Protein AF-A0A9D9L2Y3-F1 (afdb_monomer_lite)

pLDDT: mean 75.9, std 18.02, range [40.19, 97.0]

Secondary structure (DSSP, 8-state):
---HHHHHHHHHHHHHHHHHTT--HHHHHHHHHHHHHHHHT----TT-SHHHHHHHHHHHTT----------

Structure (mmCIF, N/CA/C/O backbone):
data_AF-A0A9D9L2Y3-F1
#
_entry.id   AF-A0A9D9L2Y3-F1
#
loop_
_atom_site.group_PDB
_atom_site.id
_atom_site.type_symbol
_atom_site.label_atom_id
_atom_site.label_alt_id
_atom_site.label_comp_id
_atom_site.label_asym_id
_atom_site.label_entity_id
_atom_site.label_seq_id
_atom_site.pdbx_PDB_ins_code
_atom_site.Cartn_x
_atom_site.Cartn_y
_atom_site.Cartn_z
_atom_site.occupancy
_atom_site.B_iso_or_equiv
_atom_site.auth_seq_id
_atom_site.auth_comp_id
_atom_site.auth_asym_id
_atom_site.auth_atom_id
_atom_site.pdbx_PDB_model_num
ATOM 1 N N . MET A 1 1 ? 6.521 15.660 15.482 1.00 46.22 1 MET A N 1
ATOM 2 C CA . MET A 1 1 ? 6.626 15.474 14.012 1.00 46.22 1 MET A CA 1
ATOM 3 C C . MET A 1 1 ? 6.635 13.986 13.676 1.00 46.22 1 MET A C 1
ATOM 5 O O . MET A 1 1 ? 7.466 13.259 14.204 1.00 46.22 1 MET A O 1
ATOM 9 N N . LYS A 1 2 ? 5.705 13.502 12.839 1.00 56.16 2 LYS A N 1
ATOM 10 C CA . LYS A 1 2 ? 5.689 12.090 12.403 1.00 56.16 2 LYS A CA 1
ATOM 11 C C . LYS A 1 2 ? 6.979 11.786 11.622 1.00 56.16 2 LYS A C 1
ATOM 13 O O . LYS A 1 2 ? 7.292 12.478 10.659 1.00 56.16 2 LYS A O 1
ATOM 18 N N . ASN A 1 3 ? 7.717 10.769 12.061 1.00 79.44 3 ASN A N 1
ATOM 19 C CA . ASN A 1 3 ? 9.104 10.491 11.681 1.00 79.44 3 ASN A CA 1
ATOM 20 C C . ASN A 1 3 ? 9.278 10.330 10.147 1.00 79.44 3 ASN A C 1
ATOM 22 O O . ASN A 1 3 ? 8.659 9.470 9.513 1.00 79.44 3 ASN A O 1
ATOM 26 N N . ILE A 1 4 ? 10.106 11.166 9.511 1.00 82.38 4 ILE A N 1
ATOM 27 C CA . ILE A 1 4 ? 10.309 11.114 8.049 1.00 82.38 4 ILE A CA 1
ATOM 28 C C . ILE A 1 4 ? 10.969 9.796 7.620 1.00 82.38 4 ILE A C 1
ATOM 30 O O . ILE A 1 4 ? 10.643 9.247 6.564 1.00 82.38 4 ILE A O 1
ATOM 34 N N . LYS A 1 5 ? 11.824 9.238 8.490 1.00 86.00 5 LYS A N 1
ATOM 35 C CA . LYS A 1 5 ? 12.511 7.956 8.285 1.00 86.00 5 LYS A CA 1
ATOM 36 C C . LYS A 1 5 ? 11.5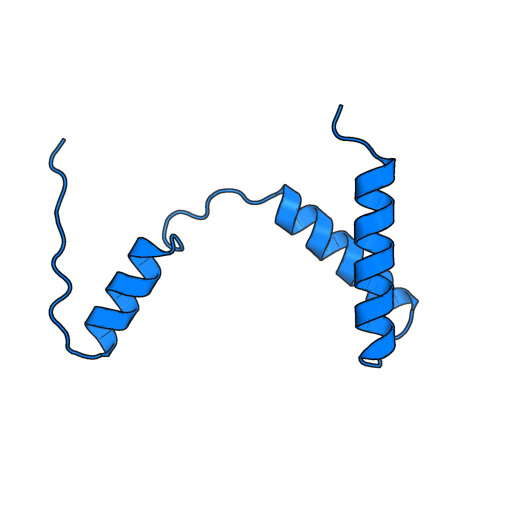21 6.800 8.120 1.00 86.00 5 LYS A C 1
ATOM 38 O O . LYS A 1 5 ? 11.653 6.015 7.185 1.00 86.00 5 LYS A O 1
ATOM 43 N N . THR A 1 6 ? 10.480 6.733 8.954 1.00 87.62 6 THR A N 1
ATOM 44 C CA . THR A 1 6 ? 9.474 5.657 8.868 1.00 87.62 6 THR A CA 1
ATOM 45 C C . THR A 1 6 ? 8.628 5.766 7.605 1.00 87.62 6 THR A C 1
ATOM 47 O O . THR A 1 6 ? 8.267 4.752 7.013 1.00 87.62 6 THR A O 1
ATOM 50 N N . THR A 1 7 ? 8.362 6.987 7.135 1.00 88.50 7 THR A N 1
ATOM 51 C CA . THR A 1 7 ? 7.633 7.205 5.875 1.00 88.50 7 THR A CA 1
ATOM 52 C C . THR A 1 7 ? 8.456 6.719 4.685 1.00 88.50 7 THR A C 1
ATOM 54 O O . THR A 1 7 ? 7.949 5.953 3.871 1.00 88.50 7 THR A O 1
ATOM 57 N N . ARG A 1 8 ? 9.739 7.098 4.619 1.00 89.75 8 ARG A N 1
ATOM 58 C CA . ARG A 1 8 ? 10.655 6.646 3.560 1.00 89.75 8 ARG A CA 1
ATOM 59 C C . ARG A 1 8 ? 10.791 5.122 3.548 1.00 89.75 8 ARG A C 1
ATOM 61 O O . ARG A 1 8 ? 10.630 4.518 2.497 1.00 89.75 8 ARG A O 1
ATOM 68 N N . SER A 1 9 ? 10.974 4.502 4.716 1.00 92.19 9 SER A N 1
ATOM 69 C CA . SER A 1 9 ? 11.063 3.039 4.842 1.00 92.19 9 SER A CA 1
ATOM 70 C C . SER A 1 9 ? 9.804 2.316 4.328 1.00 92.19 9 SER A C 1
ATOM 72 O O . SER A 1 9 ? 9.904 1.350 3.564 1.00 92.19 9 SER A O 1
ATOM 74 N N . ARG A 1 10 ? 8.602 2.822 4.652 1.00 91.06 10 ARG A N 1
ATOM 75 C CA . ARG A 1 10 ? 7.332 2.257 4.150 1.00 91.06 10 ARG A CA 1
ATOM 76 C C . ARG A 1 10 ? 7.203 2.375 2.635 1.00 91.06 10 ARG A C 1
ATOM 78 O O . ARG A 1 10 ? 6.799 1.408 1.992 1.00 91.06 10 ARG A O 1
ATOM 85 N N . VAL A 1 11 ? 7.581 3.519 2.063 1.00 93.88 11 VAL A N 1
ATOM 86 C CA . VAL A 1 11 ? 7.561 3.719 0.606 1.00 93.88 11 VAL A CA 1
ATOM 87 C C . VAL A 1 11 ? 8.499 2.727 -0.074 1.00 93.88 11 VAL A C 1
ATOM 89 O O . VAL A 1 11 ? 8.066 2.029 -0.985 1.00 93.88 11 VAL A O 1
ATOM 92 N N . THR A 1 12 ? 9.742 2.596 0.395 1.00 96.25 12 THR A N 1
ATOM 93 C CA . THR A 1 12 ? 10.715 1.656 -0.184 1.00 96.25 12 THR A CA 1
ATOM 94 C C . THR A 1 12 ? 10.227 0.212 -0.094 1.00 96.25 12 THR A C 1
ATOM 96 O O . THR A 1 12 ? 10.289 -0.531 -1.071 1.00 96.25 12 THR A O 1
ATOM 99 N N . THR A 1 13 ? 9.663 -0.177 1.052 1.00 95.88 13 THR A N 1
ATOM 100 C CA . THR A 1 13 ? 9.084 -1.516 1.237 1.00 95.88 13 THR A CA 1
ATOM 101 C C . THR A 1 13 ? 7.963 -1.779 0.231 1.00 95.88 13 THR A C 1
ATOM 103 O O . THR A 1 13 ? 7.915 -2.848 -0.381 1.00 95.88 13 THR A O 1
ATOM 106 N N . MET A 1 14 ? 7.077 -0.803 0.016 1.00 93.56 14 MET A N 1
ATOM 107 C CA . MET A 1 14 ? 5.965 -0.951 -0.921 1.00 93.56 14 MET A CA 1
ATOM 108 C C . MET A 1 14 ? 6.432 -0.948 -2.381 1.00 93.56 14 MET A C 1
ATOM 110 O O . MET A 1 14 ? 5.965 -1.761 -3.176 1.00 93.56 14 MET A O 1
ATOM 114 N N . ALA A 1 15 ? 7.405 -0.105 -2.723 1.00 95.19 15 ALA A N 1
ATOM 115 C CA . ALA A 1 15 ? 8.011 -0.083 -4.048 1.00 95.19 15 ALA A CA 1
ATOM 116 C C . ALA A 1 15 ? 8.679 -1.426 -4.377 1.00 95.19 15 ALA A C 1
ATOM 118 O O . ALA A 1 15 ? 8.435 -1.976 -5.446 1.00 95.19 15 ALA A O 1
ATOM 119 N N . ASN A 1 16 ? 9.422 -2.019 -3.438 1.00 97.00 16 ASN A N 1
ATOM 120 C CA . ASN A 1 16 ? 10.037 -3.337 -3.624 1.00 97.00 16 ASN A CA 1
ATOM 121 C C . ASN A 1 16 ? 8.993 -4.440 -3.849 1.00 97.00 16 ASN A C 1
ATOM 123 O O . ASN A 1 16 ? 9.183 -5.310 -4.699 1.00 97.00 16 ASN A O 1
ATOM 127 N N . ARG A 1 17 ? 7.861 -4.392 -3.134 1.00 94.81 17 ARG A N 1
ATOM 128 C CA . ARG A 1 17 ? 6.735 -5.315 -3.364 1.00 94.81 17 ARG A CA 1
ATOM 129 C C . ARG A 1 17 ? 6.132 -5.143 -4.757 1.00 94.81 17 ARG A C 1
ATOM 131 O O . ARG A 1 17 ? 5.797 -6.139 -5.388 1.00 94.81 17 ARG A O 1
ATOM 138 N N . LEU A 1 18 ? 6.008 -3.909 -5.244 1.00 93.50 18 LEU A N 1
ATOM 139 C CA . LEU A 1 18 ? 5.514 -3.626 -6.593 1.00 93.50 18 LEU A CA 1
ATOM 140 C C . LEU A 1 18 ? 6.509 -4.084 -7.669 1.00 93.50 18 LEU A C 1
ATOM 142 O O . LEU A 1 18 ? 6.095 -4.693 -8.649 1.00 93.50 18 LEU A O 1
ATOM 146 N N . VAL A 1 19 ? 7.813 -3.886 -7.468 1.00 96.88 19 VAL A N 1
ATOM 147 C CA . VAL A 1 19 ? 8.844 -4.392 -8.391 1.00 96.88 19 VAL A CA 1
ATOM 148 C C . VAL A 1 19 ? 8.797 -5.918 -8.484 1.00 96.88 19 VAL A C 1
ATOM 150 O O . VAL A 1 19 ? 8.810 -6.456 -9.586 1.00 96.88 19 VAL A O 1
ATOM 153 N N . LYS A 1 20 ? 8.625 -6.624 -7.356 1.00 93.62 20 LYS A N 1
ATOM 154 C CA . LYS A 1 20 ? 8.417 -8.086 -7.350 1.00 93.62 20 LYS A CA 1
ATOM 155 C C . LYS A 1 20 ? 7.161 -8.535 -8.113 1.00 93.62 20 LYS A C 1
ATOM 157 O O . LYS A 1 20 ? 7.098 -9.681 -8.530 1.00 93.62 20 LYS A O 1
ATOM 162 N N . ARG A 1 21 ? 6.175 -7.652 -8.302 1.00 92.00 21 ARG A N 1
ATOM 163 C CA . ARG A 1 21 ? 4.959 -7.903 -9.100 1.00 92.00 21 ARG A CA 1
ATOM 164 C C . ARG A 1 21 ? 5.117 -7.529 -10.583 1.00 92.00 21 ARG A C 1
ATOM 166 O O . ARG A 1 21 ? 4.125 -7.529 -11.300 1.00 92.00 21 ARG A O 1
ATOM 173 N N . GLY A 1 22 ? 6.322 -7.171 -11.032 1.00 93.81 22 GLY A N 1
ATOM 174 C CA . GLY A 1 22 ? 6.610 -6.837 -12.432 1.00 93.81 22 GLY A CA 1
ATOM 175 C C . GLY A 1 22 ? 6.481 -5.352 -12.785 1.00 93.81 22 GLY A C 1
ATOM 176 O O . GLY A 1 22 ? 6.636 -4.981 -13.944 1.00 93.81 22 GLY A O 1
ATOM 177 N N . TYR A 1 23 ? 6.229 -4.468 -11.814 1.00 93.25 23 TYR A N 1
ATOM 178 C CA . TYR A 1 23 ? 6.213 -3.032 -12.090 1.00 93.25 23 TYR A CA 1
ATOM 179 C C . TYR A 1 23 ? 7.632 -2.486 -12.299 1.00 93.25 23 TYR A C 1
ATOM 181 O O . TYR A 1 23 ? 8.536 -2.733 -11.500 1.00 93.25 23 TYR A O 1
ATOM 189 N N . GLY A 1 24 ? 7.813 -1.646 -13.322 1.00 95.31 24 GLY A N 1
ATOM 190 C CA . GLY A 1 24 ? 9.058 -0.899 -13.511 1.00 95.31 24 GLY A CA 1
ATOM 191 C C . GLY A 1 24 ? 9.379 -0.005 -12.304 1.00 95.31 24 GLY A C 1
ATOM 192 O O . GLY A 1 24 ? 8.484 0.621 -11.731 1.00 95.31 24 GLY A O 1
ATOM 193 N N . ARG A 1 25 ? 10.665 0.091 -11.928 1.00 92.88 25 ARG A N 1
ATOM 194 C CA . ARG A 1 25 ? 11.133 0.772 -10.698 1.00 92.88 25 ARG A CA 1
ATOM 195 C C . ARG A 1 25 ? 10.574 2.190 -10.524 1.00 92.88 25 ARG A C 1
ATOM 197 O O . ARG A 1 25 ? 10.099 2.527 -9.442 1.00 92.88 25 ARG A O 1
ATOM 204 N N . ARG A 1 26 ? 10.569 3.002 -11.590 1.00 94.31 26 ARG A N 1
ATOM 205 C CA . ARG A 1 26 ? 10.026 4.374 -11.565 1.00 94.31 26 ARG A CA 1
ATOM 206 C C . ARG A 1 26 ? 8.542 4.389 -11.190 1.00 94.31 26 ARG A C 1
ATOM 208 O O . ARG A 1 26 ? 8.132 5.127 -10.298 1.00 94.31 26 ARG A O 1
ATOM 215 N N . LEU A 1 27 ? 7.745 3.547 -11.846 1.00 94.62 27 LEU A N 1
ATOM 216 C CA . LEU A 1 27 ? 6.300 3.474 -11.634 1.00 94.62 27 LEU A CA 1
ATOM 217 C C . LEU A 1 27 ? 5.961 2.902 -10.250 1.00 94.62 27 LEU A C 1
ATOM 219 O O . LEU A 1 27 ? 5.061 3.402 -9.577 1.00 94.62 27 LEU A O 1
ATOM 223 N N . ALA A 1 28 ? 6.719 1.899 -9.803 1.00 95.56 28 ALA A N 1
ATOM 224 C CA . ALA A 1 28 ? 6.603 1.329 -8.468 1.00 95.56 28 ALA A CA 1
ATOM 225 C C . ALA A 1 28 ? 6.825 2.387 -7.376 1.00 95.56 28 ALA A C 1
ATOM 227 O O . ALA A 1 28 ? 6.053 2.449 -6.420 1.00 95.56 28 ALA A O 1
ATOM 228 N N . MET A 1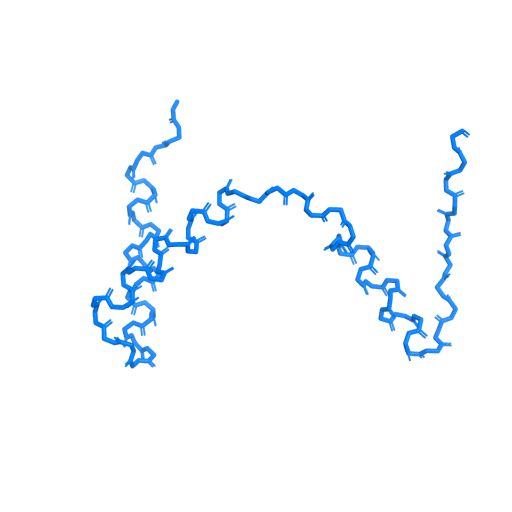 29 ? 7.828 3.254 -7.539 1.00 95.50 29 MET A N 1
ATOM 229 C CA . MET A 1 29 ? 8.146 4.283 -6.548 1.00 95.50 29 MET A CA 1
ATOM 230 C C . MET A 1 29 ? 7.076 5.380 -6.471 1.00 95.50 29 MET A C 1
ATOM 232 O O . MET A 1 29 ? 6.657 5.758 -5.376 1.00 95.50 29 MET A O 1
ATOM 236 N N . ILE A 1 30 ? 6.578 5.839 -7.623 1.00 94.94 30 ILE A N 1
ATOM 237 C CA . ILE A 1 30 ? 5.490 6.829 -7.693 1.00 94.94 30 ILE A CA 1
ATOM 238 C C . ILE A 1 30 ? 4.221 6.266 -7.039 1.00 94.94 30 ILE A C 1
ATOM 240 O O . ILE A 1 30 ? 3.645 6.906 -6.157 1.00 94.94 30 ILE A O 1
ATOM 244 N N . LYS A 1 31 ? 3.816 5.040 -7.404 1.00 91.81 31 LYS A N 1
ATOM 245 C CA . LYS A 1 31 ? 2.642 4.378 -6.812 1.00 91.81 31 LYS A CA 1
ATOM 246 C C . LYS A 1 31 ? 2.801 4.174 -5.306 1.00 91.81 31 LYS A C 1
ATOM 248 O O . LYS A 1 31 ? 1.876 4.469 -4.555 1.00 91.81 31 LYS A O 1
ATOM 253 N N . ALA A 1 32 ? 3.970 3.726 -4.852 1.00 94.00 32 ALA A N 1
ATOM 254 C CA . ALA A 1 32 ? 4.254 3.551 -3.431 1.00 94.00 32 ALA A CA 1
ATOM 255 C C . ALA A 1 32 ? 4.130 4.864 -2.643 1.00 94.00 32 ALA A C 1
ATOM 257 O O . ALA A 1 32 ? 3.547 4.876 -1.559 1.00 94.00 32 ALA A O 1
ATOM 258 N N . TRP A 1 33 ? 4.632 5.975 -3.190 1.00 92.94 33 TRP A N 1
ATOM 259 C CA . TRP A 1 33 ? 4.521 7.288 -2.554 1.00 92.94 33 TRP A CA 1
ATOM 260 C C . TRP A 1 33 ? 3.067 7.754 -2.443 1.00 92.94 33 TRP A C 1
ATOM 262 O O . TRP A 1 33 ? 2.653 8.210 -1.375 1.00 92.94 33 TRP A O 1
ATOM 272 N N . ILE A 1 34 ? 2.279 7.585 -3.511 1.00 90.00 34 ILE A N 1
ATOM 273 C CA . ILE A 1 34 ? 0.846 7.915 -3.524 1.00 90.00 34 ILE A CA 1
ATOM 274 C C . ILE A 1 34 ? 0.099 7.089 -2.475 1.00 90.00 34 ILE A C 1
ATOM 276 O O . ILE A 1 34 ? -0.626 7.667 -1.673 1.00 90.00 34 ILE A O 1
ATOM 280 N N . ILE A 1 35 ? 0.322 5.772 -2.421 1.00 87.50 35 ILE A N 1
ATOM 281 C CA . ILE A 1 35 ? -0.341 4.871 -1.463 1.00 87.50 35 ILE A CA 1
ATOM 282 C C . ILE A 1 35 ? -0.011 5.266 -0.022 1.00 87.50 35 ILE A C 1
ATOM 284 O O . ILE A 1 35 ? -0.916 5.461 0.782 1.00 87.50 35 ILE A O 1
ATOM 288 N N . VAL A 1 36 ? 1.269 5.456 0.312 1.00 88.00 36 VAL A N 1
ATOM 289 C CA . VAL A 1 36 ? 1.674 5.827 1.681 1.00 88.00 36 VAL A CA 1
ATOM 290 C C . VAL A 1 36 ? 1.123 7.201 2.076 1.00 88.00 36 VAL A C 1
ATOM 292 O O . VAL A 1 36 ? 0.774 7.425 3.239 1.00 88.00 36 VAL A O 1
ATOM 295 N N . LYS A 1 37 ? 1.030 8.138 1.125 1.00 83.06 37 LYS A N 1
ATOM 296 C CA . LYS A 1 37 ? 0.430 9.454 1.364 1.00 83.06 37 LYS A CA 1
ATOM 297 C C . LYS A 1 37 ? -1.091 9.356 1.520 1.00 83.06 37 LYS A C 1
ATOM 299 O O . LYS A 1 37 ? -1.621 10.012 2.409 1.00 83.06 37 LYS A O 1
ATOM 304 N N . ALA A 1 38 ? -1.762 8.517 0.732 1.00 78.81 38 ALA A N 1
ATOM 305 C CA . ALA A 1 38 ? -3.198 8.250 0.810 1.00 78.81 38 ALA A CA 1
ATOM 306 C C . ALA A 1 38 ? -3.589 7.547 2.120 1.00 78.81 38 ALA A C 1
ATOM 308 O O . ALA A 1 38 ? -4.528 7.977 2.777 1.00 78.81 38 ALA A O 1
ATOM 309 N N . GLU A 1 39 ? -2.823 6.546 2.569 1.00 71.81 39 GLU A N 1
ATOM 310 C CA . GLU A 1 39 ? -2.998 5.915 3.889 1.00 71.81 39 GLU A CA 1
ATOM 311 C C . GLU A 1 39 ? -2.840 6.933 5.027 1.00 71.81 39 GLU A C 1
ATOM 313 O O . GLU A 1 39 ? -3.574 6.900 6.012 1.00 71.81 39 GLU A O 1
ATOM 318 N N .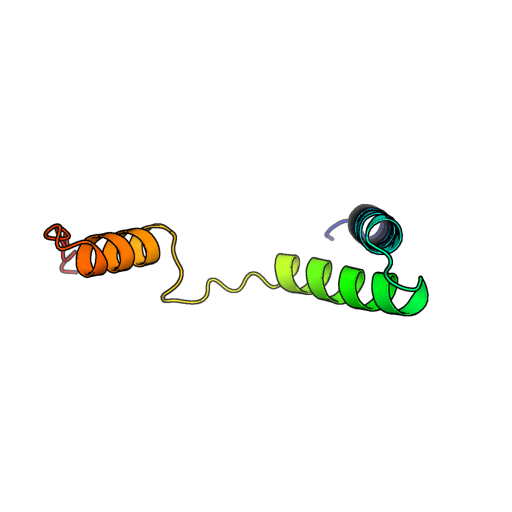 LYS A 1 40 ? -1.890 7.870 4.901 1.00 64.56 40 LYS A N 1
ATOM 319 C CA . LYS A 1 40 ? -1.751 8.987 5.850 1.00 64.56 40 LYS A CA 1
ATOM 320 C C . LYS A 1 40 ? -2.909 9.980 5.774 1.00 64.56 40 LYS A C 1
ATOM 322 O O . LYS A 1 40 ? -3.241 10.581 6.791 1.00 64.56 40 LYS A O 1
ATOM 327 N N . LEU A 1 41 ? -3.466 10.165 4.584 1.00 55.53 41 LEU A N 1
ATOM 328 C CA . LEU A 1 41 ? -4.650 10.959 4.283 1.00 55.53 41 LEU A CA 1
ATOM 329 C C . LEU A 1 41 ? -5.921 1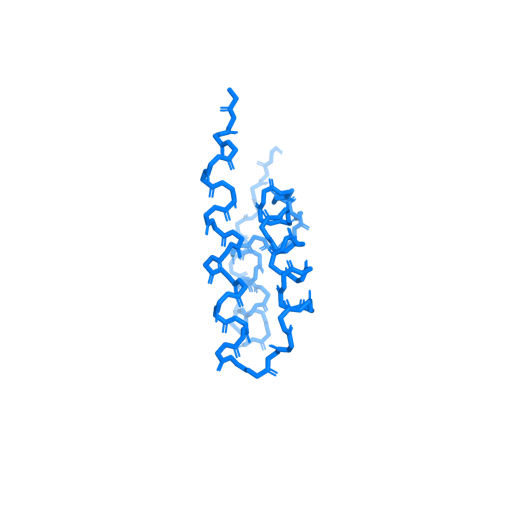0.122 4.446 1.00 55.53 41 LEU A C 1
ATOM 331 O O . LEU A 1 41 ? -6.877 10.400 3.733 1.00 55.53 41 LEU A O 1
ATOM 335 N N . SER A 1 42 ? -5.974 9.114 5.336 1.00 51.59 42 SER A N 1
ATOM 336 C CA . SER A 1 42 ? -7.231 8.417 5.640 1.00 51.59 42 SER A CA 1
ATOM 337 C C . SER A 1 42 ? -8.203 9.383 6.337 1.00 51.59 42 SER A C 1
ATOM 339 O O . SER A 1 42 ? -8.473 9.313 7.536 1.00 51.59 42 SER A O 1
ATOM 341 N N . VAL A 1 43 ? -8.709 10.341 5.572 1.00 49.12 43 VAL A N 1
ATOM 342 C CA . VAL A 1 43 ? -9.948 11.038 5.807 1.00 49.12 43 VAL A CA 1
ATOM 343 C C . VAL A 1 43 ? -10.971 9.922 5.875 1.00 49.12 43 VAL A C 1
ATOM 345 O O . VAL A 1 43 ? -11.056 9.071 4.987 1.00 49.12 43 VAL A O 1
ATOM 348 N N . ARG A 1 44 ? -11.668 9.860 7.001 1.00 46.56 44 ARG A N 1
ATOM 349 C CA . ARG A 1 44 ? -12.777 8.947 7.221 1.00 46.56 44 ARG A CA 1
ATOM 350 C C . ARG A 1 44 ? -13.805 9.264 6.129 1.00 46.56 44 ARG A C 1
ATOM 352 O O . ARG A 1 44 ? -14.552 10.222 6.271 1.00 46.56 44 ARG A O 1
ATOM 359 N N . VAL A 1 45 ? -13.786 8.532 5.015 1.00 50.75 45 VAL A N 1
ATOM 360 C CA . VAL A 1 45 ? -14.797 8.686 3.965 1.00 50.75 45 VAL A CA 1
ATOM 361 C C . VAL A 1 45 ? -16.111 8.240 4.599 1.00 50.75 45 VAL A C 1
ATOM 363 O O . VAL A 1 45 ? -16.272 7.058 4.926 1.00 50.75 45 VAL A O 1
ATOM 366 N N . SER A 1 46 ? -17.003 9.191 4.886 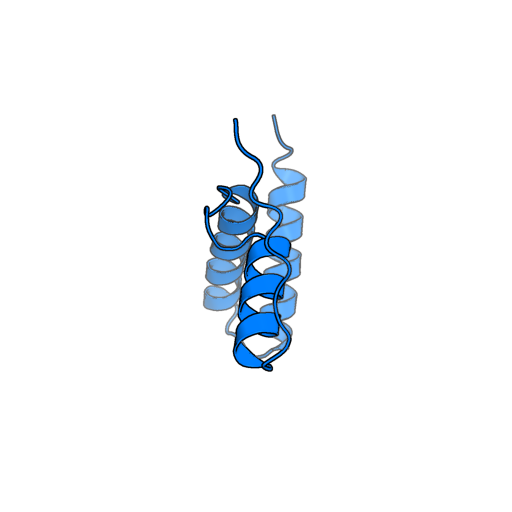1.00 48.41 46 SER A N 1
ATOM 367 C CA . SER A 1 46 ? -18.338 8.884 5.396 1.00 48.41 46 SER A CA 1
ATOM 368 C C . SER A 1 46 ? -19.027 7.971 4.377 1.00 48.41 46 SER A C 1
ATOM 370 O O . SER A 1 46 ? -19.019 8.252 3.183 1.00 48.41 46 SER A O 1
ATOM 372 N N . GLY A 1 47 ? -19.531 6.815 4.818 1.00 53.69 47 GLY A N 1
ATOM 373 C CA . GLY A 1 47 ? -20.153 5.823 3.928 1.00 53.69 47 GLY A CA 1
ATOM 374 C C . GLY A 1 47 ? -19.392 4.502 3.770 1.00 53.69 47 GLY A C 1
ATOM 375 O O . GLY A 1 47 ? -20.011 3.496 3.442 1.00 53.69 47 GLY A O 1
ATOM 376 N N . VAL A 1 48 ? -18.077 4.454 4.039 1.00 56.59 48 VAL A N 1
ATOM 377 C CA . VAL A 1 48 ? -17.242 3.247 3.791 1.00 56.59 48 VAL A CA 1
ATOM 378 C C . VAL A 1 48 ? -16.701 2.622 5.081 1.00 56.59 48 VAL A C 1
ATOM 380 O O . VAL A 1 48 ? -15.724 1.856 5.088 1.00 56.59 48 VAL A O 1
ATOM 383 N N . THR A 1 49 ? -17.338 2.933 6.210 1.00 68.81 49 THR A N 1
ATOM 384 C CA . THR A 1 49 ? -17.045 2.251 7.473 1.00 68.81 49 THR A CA 1
ATOM 385 C C . THR A 1 49 ? -17.312 0.755 7.320 1.00 68.81 49 THR A C 1
ATOM 387 O O . THR A 1 49 ? -18.159 0.340 6.529 1.00 68.81 49 THR A O 1
ATOM 390 N N . PHE A 1 50 ? -16.563 -0.076 8.049 1.00 68.81 50 PHE A N 1
ATOM 391 C CA . PHE A 1 50 ? -16.777 -1.525 8.021 1.00 68.81 50 PHE A CA 1
ATOM 392 C C . PHE A 1 50 ? -18.245 -1.866 8.325 1.00 68.81 50 PHE A C 1
ATOM 394 O O . PHE A 1 50 ? -18.840 -2.654 7.605 1.00 68.81 50 PHE A O 1
ATOM 401 N N . GLY A 1 51 ? -18.864 -1.174 9.290 1.00 73.50 51 GLY A N 1
ATOM 402 C CA . GLY A 1 51 ? -20.288 -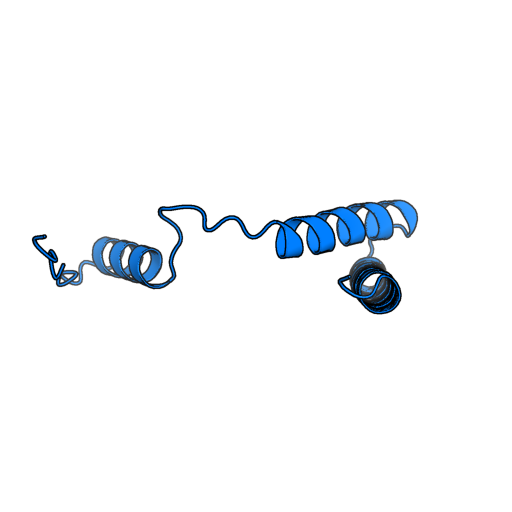1.320 9.600 1.00 73.50 51 GLY A CA 1
ATOM 403 C C . GLY A 1 51 ? -21.212 -1.046 8.409 1.00 73.50 51 GLY A C 1
ATOM 404 O O . GLY A 1 51 ? -22.054 -1.882 8.106 1.00 73.50 51 GLY A O 1
ATOM 405 N N . GLN A 1 52 ? -21.021 0.065 7.686 1.00 69.50 52 GLN A N 1
ATOM 406 C CA . GLN A 1 52 ? -21.836 0.383 6.502 1.00 69.50 52 GLN A CA 1
ATOM 407 C C . GLN A 1 52 ? -21.626 -0.615 5.359 1.00 69.50 52 GLN A C 1
ATOM 409 O O . GLN A 1 52 ? -22.591 -1.014 4.714 1.00 69.50 52 GLN A O 1
ATOM 414 N N . ARG A 1 53 ? -20.391 -1.085 5.143 1.00 71.81 53 ARG A N 1
ATOM 415 C CA . ARG A 1 53 ? -20.115 -2.131 4.146 1.00 71.81 53 ARG A CA 1
ATOM 416 C C . ARG A 1 53 ? -20.794 -3.451 4.495 1.00 71.81 53 ARG A C 1
ATOM 418 O O . ARG A 1 53 ? -21.435 -4.031 3.629 1.00 71.81 53 ARG A O 1
ATOM 425 N N . GLN A 1 54 ? -20.713 -3.886 5.752 1.00 78.50 54 GLN A N 1
ATOM 426 C CA . GLN A 1 54 ? -21.381 -5.108 6.206 1.00 78.50 54 GLN A CA 1
ATOM 427 C C . GLN A 1 54 ? -22.908 -4.989 6.144 1.00 78.50 54 GLN A C 1
ATOM 429 O O . GLN A 1 54 ? -23.571 -5.966 5.815 1.00 78.50 54 GLN A O 1
ATOM 434 N N . GLN A 1 55 ? -23.470 -3.804 6.404 1.00 72.94 55 GLN A N 1
ATOM 435 C CA . GLN A 1 55 ? -24.907 -3.550 6.251 1.00 72.94 55 GLN A CA 1
ATOM 436 C C . GLN A 1 55 ? -25.357 -3.639 4.789 1.00 72.94 55 GLN A C 1
ATOM 438 O O . GLN A 1 55 ? -26.353 -4.297 4.506 1.00 72.94 55 GLN A O 1
ATOM 443 N N . ILE A 1 56 ? -24.614 -3.027 3.862 1.00 75.94 56 ILE A N 1
ATOM 444 C CA . ILE A 1 56 ? -24.909 -3.095 2.422 1.00 75.94 56 ILE A CA 1
ATOM 445 C C . ILE A 1 56 ? -24.765 -4.532 1.909 1.00 75.94 56 ILE A C 1
ATOM 447 O O . ILE A 1 56 ? -25.623 -5.008 1.173 1.00 75.94 56 ILE A O 1
ATOM 451 N N . LEU A 1 57 ? -23.717 -5.244 2.332 1.00 75.75 57 LEU A N 1
ATOM 452 C CA . LEU A 1 57 ? -23.517 -6.657 2.005 1.00 75.75 57 LEU A CA 1
ATOM 453 C C . LEU A 1 57 ? -24.662 -7.525 2.532 1.00 75.75 57 LEU A C 1
ATOM 455 O O . LEU A 1 57 ? -25.171 -8.352 1.791 1.00 75.75 57 LEU A O 1
ATOM 459 N N . ALA A 1 58 ? -25.108 -7.309 3.772 1.00 75.75 58 ALA A N 1
ATOM 460 C CA . ALA A 1 58 ? -26.256 -8.023 4.323 1.00 75.75 58 ALA A CA 1
ATOM 461 C C . ALA A 1 58 ? -27.541 -7.747 3.524 1.00 75.75 58 ALA A C 1
ATOM 463 O O . ALA A 1 58 ? -28.274 -8.685 3.225 1.00 75.75 58 ALA A O 1
ATOM 464 N N . ALA A 1 59 ? -27.769 -6.490 3.123 1.00 70.69 59 ALA A N 1
ATOM 465 C CA . ALA A 1 59 ? -28.914 -6.102 2.303 1.00 70.69 59 ALA A CA 1
ATOM 466 C C . ALA A 1 59 ? -28.886 -6.733 0.896 1.00 70.69 59 ALA A C 1
ATOM 468 O O . ALA A 1 59 ? -29.922 -7.181 0.414 1.00 70.69 59 ALA A O 1
ATOM 469 N N . LEU A 1 60 ? -27.713 -6.807 0.257 1.00 75.00 60 LEU A N 1
ATOM 470 C CA . LEU A 1 60 ? -27.516 -7.482 -1.036 1.00 75.00 60 LEU A CA 1
ATOM 471 C C . LEU A 1 60 ? -27.706 -9.002 -0.943 1.00 75.00 60 LEU A C 1
ATOM 473 O O . LEU A 1 60 ? -28.208 -9.616 -1.876 1.00 75.00 60 LEU A O 1
ATOM 477 N N . ASP A 1 61 ? -27.327 -9.595 0.188 1.00 77.62 61 ASP A N 1
ATOM 478 C CA . ASP A 1 61 ? -27.442 -11.030 0.480 1.00 77.62 61 ASP A CA 1
ATOM 479 C C . ASP A 1 61 ? -28.851 -11.417 0.992 1.00 77.62 61 ASP A C 1
ATOM 481 O O . ASP A 1 61 ? -29.068 -12.520 1.489 1.00 77.62 61 ASP A O 1
ATOM 485 N N . GLY A 1 62 ? -29.818 -10.488 0.942 1.00 66.50 62 GLY A N 1
ATOM 486 C CA . GLY A 1 62 ? -31.210 -10.710 1.352 1.00 66.50 62 GLY A CA 1
ATOM 487 C C . GLY A 1 62 ? -31.419 -10.918 2.859 1.00 66.50 62 GLY A C 1
ATOM 488 O O . GLY A 1 62 ? -32.534 -11.214 3.291 1.00 66.50 62 GLY A O 1
ATOM 489 N N . ARG A 1 63 ? -30.380 -10.752 3.688 1.00 59.44 63 ARG A N 1
ATOM 490 C CA . ARG A 1 63 ? -30.493 -10.822 5.151 1.00 59.44 63 ARG A CA 1
ATOM 491 C C . ARG A 1 63 ? -30.908 -9.452 5.674 1.00 59.44 63 ARG A C 1
ATOM 493 O O . ARG A 1 63 ? -30.228 -8.458 5.433 1.00 59.44 63 ARG A O 1
ATOM 500 N N . GLN A 1 64 ? -32.010 -9.387 6.419 1.00 52.34 64 GLN A N 1
ATOM 501 C CA . GLN A 1 64 ? -32.518 -8.132 6.972 1.00 52.34 64 GLN A CA 1
ATOM 502 C C . GLN A 1 64 ? -31.456 -7.485 7.877 1.00 52.34 64 GLN A C 1
ATOM 504 O O . GLN A 1 64 ? -31.177 -7.949 8.983 1.00 52.34 64 GLN A O 1
ATOM 509 N N . ALA A 1 65 ? -30.811 -6.430 7.378 1.00 53.16 65 ALA A N 1
ATOM 510 C CA . ALA A 1 65 ? -29.828 -5.682 8.138 1.00 53.16 65 ALA A CA 1
ATOM 511 C C . ALA A 1 65 ? -30.567 -4.943 9.261 1.00 53.16 65 ALA A C 1
ATOM 513 O O . ALA A 1 65 ? -31.298 -3.989 9.006 1.00 53.16 65 ALA A O 1
ATOM 514 N N . PHE A 1 66 ? -30.400 -5.389 10.508 1.00 50.91 66 PHE A N 1
ATOM 515 C CA . PHE A 1 66 ? -30.931 -4.688 11.675 1.00 50.91 66 PHE A CA 1
ATOM 516 C C . PHE A 1 66 ? -30.253 -3.318 11.796 1.00 50.91 66 PHE A C 1
ATOM 518 O O . PHE A 1 66 ? -29.161 -3.178 12.355 1.00 50.91 66 PHE A O 1
ATOM 525 N N . VAL A 1 67 ? -30.894 -2.287 11.250 1.00 54.72 67 VAL A N 1
ATOM 526 C CA . VAL A 1 67 ? -30.465 -0.901 11.422 1.00 54.72 67 VAL A CA 1
ATOM 527 C C . VAL A 1 67 ? -30.885 -0.468 12.824 1.00 54.72 67 VAL A C 1
ATOM 529 O O . VAL A 1 67 ? -32.034 -0.104 13.059 1.00 54.72 67 VAL A O 1
ATOM 532 N N . LYS A 1 68 ? -29.951 -0.476 13.783 1.00 51.88 68 LYS A N 1
ATOM 533 C CA . LYS A 1 68 ? -30.107 0.348 14.990 1.00 51.88 68 LYS A CA 1
ATOM 534 C C . LYS A 1 68 ? -29.979 1.808 14.561 1.00 51.88 68 LYS A C 1
ATOM 536 O O . LYS A 1 68 ? -28.876 2.352 14.518 1.00 51.88 68 LYS A O 1
ATOM 541 N N . LEU A 1 69 ? -31.106 2.424 14.210 1.00 50.78 69 LEU A N 1
ATOM 542 C CA . LEU A 1 69 ? -31.213 3.872 14.088 1.00 50.78 69 LEU A CA 1
ATOM 543 C C . LEU A 1 69 ? -30.975 4.454 15.482 1.00 50.78 69 LEU A C 1
ATOM 545 O O . LEU A 1 69 ? -31.836 4.382 16.358 1.00 50.78 69 LEU A O 1
ATOM 549 N N . ARG A 1 70 ? -29.769 4.976 15.708 1.00 40.19 70 ARG A N 1
ATOM 550 C CA . ARG A 1 70 ? -29.485 5.789 16.886 1.00 40.19 70 ARG A CA 1
ATOM 551 C C . ARG A 1 70 ? -30.191 7.128 16.652 1.00 40.19 70 ARG A C 1
ATOM 553 O O . ARG A 1 70 ? -29.743 7.901 15.813 1.00 40.19 70 ARG A O 1
ATOM 560 N N . ARG A 1 71 ? -31.329 7.340 17.316 1.00 40.97 71 ARG A N 1
ATOM 561 C CA . ARG A 1 71 ? -31.939 8.668 17.437 1.00 40.97 71 ARG A CA 1
ATOM 562 C C . ARG A 1 71 ? -31.078 9.467 18.413 1.00 40.97 71 ARG A C 1
ATOM 564 O O . ARG A 1 71 ? -30.877 9.010 19.538 1.00 40.97 71 ARG A O 1
ATOM 571 N N . GLU A 1 72 ? -30.502 10.558 17.924 1.00 42.66 72 GLU A N 1
ATOM 572 C CA . GLU A 1 72 ? -30.105 11.696 18.762 1.00 42.66 72 GLU A CA 1
ATOM 573 C C . GLU A 1 72 ? -31.353 12.510 19.112 1.00 42.66 72 GLU A C 1
ATOM 575 O O . GLU A 1 72 ? -32.287 12.526 18.271 1.00 42.66 72 GLU A O 1
#

Radius of gyration: 18.73 Å; chains: 1; bounding box: 45×26×32 Å

Foldseek 3Di:
DPDPVVLVVQLVVQLVVVVVVVDDSVVSSVVSNVVSVVVVVPPPPPQPPPLNVVQVVCVVVVHHRPDPPPDD

Sequence (72 aa):
MKNIKTTRSRVTTMANRLVKRGYGRRLAMIKAWIIVKAEKLSVRVSGVTFGQRQQILAALDGRQAFVKLRRE